Protein AF-A0A7M4CCM6-F1 (afdb_monomer_lite)

Structure (mmCIF, N/CA/C/O backbone):
data_AF-A0A7M4CCM6-F1
#
_entry.id   AF-A0A7M4CCM6-F1
#
loop_
_atom_site.group_PDB
_atom_site.id
_atom_site.type_symbol
_atom_site.label_atom_id
_atom_site.label_alt_id
_atom_site.label_comp_id
_atom_site.label_asym_id
_atom_site.label_entity_id
_atom_site.label_seq_id
_atom_site.pdbx_PDB_ins_code
_atom_site.Cartn_x
_atom_site.Cartn_y
_atom_site.Cartn_z
_atom_site.occupancy
_atom_site.B_iso_or_equiv
_atom_site.auth_seq_id
_atom_site.auth_comp_id
_atom_site.auth_asym_id
_atom_site.auth_atom_id
_atom_site.pdbx_PDB_model_num
ATOM 1 N N . MET A 1 1 ? 4.884 0.377 19.053 1.00 82.75 1 MET A N 1
ATOM 2 C CA . MET A 1 1 ? 3.656 0.225 18.236 1.00 82.75 1 MET A CA 1
ATOM 3 C C . MET A 1 1 ? 3.399 -1.264 18.093 1.00 82.75 1 MET A C 1
ATOM 5 O O . MET A 1 1 ? 4.359 -1.987 17.850 1.00 82.75 1 MET A O 1
ATOM 9 N N . GLN A 1 2 ? 2.165 -1.731 18.288 1.00 86.50 2 GLN A N 1
ATOM 10 C CA . GLN A 1 2 ? 1.834 -3.139 18.050 1.00 86.50 2 GLN A CA 1
ATOM 11 C C . GLN A 1 2 ? 1.832 -3.417 16.543 1.00 86.50 2 GLN A C 1
ATOM 13 O O . GLN A 1 2 ? 1.389 -2.579 15.757 1.00 86.50 2 GLN A O 1
ATOM 18 N N . SER A 1 3 ? 2.349 -4.577 16.148 1.00 91.00 3 SER A N 1
ATOM 19 C CA . SER A 1 3 ? 2.334 -5.040 14.766 1.00 91.00 3 SER A CA 1
ATOM 20 C C . SER A 1 3 ? 0.898 -5.140 14.276 1.00 91.00 3 SER A C 1
ATOM 22 O O . SER A 1 3 ? 0.010 -5.621 14.991 1.00 91.00 3 SER A O 1
ATOM 24 N N . VAL A 1 4 ? 0.674 -4.701 13.043 1.00 91.44 4 VAL A N 1
ATOM 25 C CA . VAL A 1 4 ? -0.621 -4.785 12.364 1.00 91.44 4 VAL A CA 1
ATOM 26 C C . VAL A 1 4 ? -1.091 -6.241 12.277 1.00 91.44 4 VAL A C 1
ATOM 28 O O . VAL A 1 4 ? -2.277 -6.522 12.401 1.00 91.44 4 VAL A O 1
ATOM 31 N N . PHE A 1 5 ? -0.165 -7.193 12.159 1.00 91.31 5 PHE A N 1
ATOM 32 C CA . PHE A 1 5 ? -0.484 -8.620 12.036 1.00 91.31 5 PHE A CA 1
ATOM 33 C C . PHE A 1 5 ? -0.853 -9.298 13.362 1.00 91.31 5 PHE A C 1
ATOM 35 O O . PHE A 1 5 ? -1.331 -10.430 13.358 1.00 91.31 5 PHE A O 1
ATOM 42 N N . TYR A 1 6 ? -0.661 -8.614 14.492 1.00 89.69 6 TYR A N 1
ATOM 43 C CA . TYR A 1 6 ? -1.055 -9.081 15.826 1.00 89.69 6 TYR A CA 1
ATOM 44 C C . TYR A 1 6 ? -2.394 -8.486 16.289 1.00 89.69 6 TYR A C 1
ATOM 46 O O . TYR A 1 6 ? -2.711 -8.537 17.476 1.00 89.69 6 TYR A O 1
ATOM 54 N N . GLN A 1 7 ? -3.163 -7.911 15.362 1.00 88.06 7 GLN A N 1
ATOM 55 C CA . GLN A 1 7 ? -4.451 -7.260 15.598 1.00 88.06 7 GLN A CA 1
ATOM 56 C C . GLN A 1 7 ? -5.461 -7.815 14.574 1.00 88.06 7 GLN A C 1
ATOM 58 O O . GLN A 1 7 ? -5.502 -7.340 13.442 1.00 88.06 7 GLN A O 1
ATOM 63 N N . PRO A 1 8 ? -6.233 -8.872 14.893 1.00 84.06 8 PRO A N 1
ATOM 64 C CA . PRO A 1 8 ? -7.115 -9.526 13.918 1.00 84.06 8 PRO A CA 1
ATOM 65 C C . PRO A 1 8 ? -8.239 -8.617 13.393 1.00 84.06 8 PRO A C 1
ATOM 67 O O . PRO A 1 8 ? -8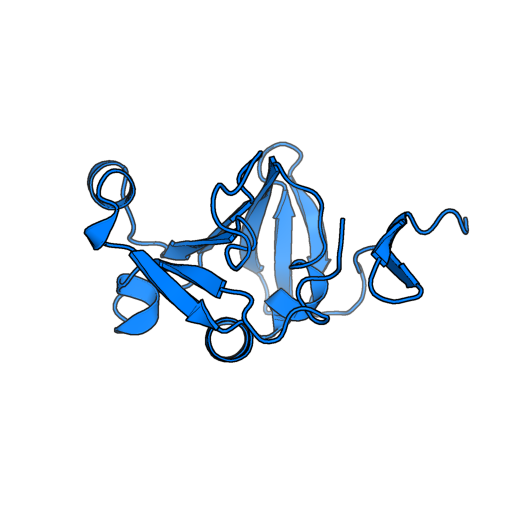.732 -8.821 12.286 1.00 84.06 8 PRO A O 1
ATOM 70 N N . GLU A 1 9 ? -8.628 -7.611 14.171 1.00 88.31 9 GLU A N 1
ATOM 71 C CA . GLU A 1 9 ? -9.596 -6.572 13.824 1.00 88.31 9 GLU A CA 1
ATOM 72 C C . GLU A 1 9 ? -8.990 -5.390 13.055 1.00 88.31 9 GLU A C 1
ATOM 74 O O . GLU A 1 9 ? -9.727 -4.478 12.688 1.00 88.31 9 GLU A O 1
ATOM 79 N N . ALA A 1 10 ? -7.676 -5.391 12.805 1.00 92.50 10 ALA A N 1
ATOM 80 C CA . ALA A 1 10 ? -6.990 -4.297 12.134 1.00 92.50 10 ALA A CA 1
ATOM 81 C C . ALA A 1 10 ? -7.559 -4.032 10.735 1.00 92.50 10 ALA A C 1
ATOM 83 O O . ALA A 1 10 ? -7.665 -4.938 9.895 1.00 92.50 10 ALA A O 1
ATOM 84 N N . VAL A 1 11 ? -7.861 -2.763 10.469 1.00 95.50 11 VAL A N 1
ATOM 85 C CA . VAL A 1 11 ? -8.339 -2.284 9.178 1.00 95.50 11 VAL A CA 1
ATOM 86 C C . VAL A 1 11 ? -7.400 -1.257 8.568 1.00 95.50 11 VAL A C 1
ATOM 88 O O . VAL A 1 11 ? -6.805 -0.428 9.252 1.00 95.50 11 VAL A O 1
ATOM 91 N N . VAL A 1 12 ? -7.321 -1.323 7.246 1.00 96.12 12 VAL A N 1
ATOM 92 C CA . VAL A 1 12 ? -6.632 -0.385 6.367 1.00 96.12 12 VAL A CA 1
ATOM 93 C C . VAL A 1 12 ? -7.701 0.349 5.561 1.00 96.12 12 VAL A C 1
ATOM 95 O O . VAL A 1 12 ? -8.632 -0.282 5.052 1.00 96.12 12 VAL A O 1
ATOM 98 N N . LEU A 1 13 ? -7.588 1.667 5.426 1.00 96.50 13 LEU A N 1
ATOM 99 C CA . LEU A 1 13 ? -8.467 2.453 4.565 1.00 96.50 13 LEU A CA 1
ATOM 100 C C . LEU A 1 13 ? -7.993 2.346 3.116 1.00 96.50 13 LEU A C 1
ATOM 102 O O . LEU A 1 13 ? -6.841 2.625 2.794 1.00 96.50 13 LEU A O 1
ATOM 106 N N . VAL A 1 14 ? -8.884 1.935 2.219 1.00 98.25 14 VAL A N 1
ATOM 107 C CA . VAL A 1 14 ? -8.548 1.680 0.813 1.00 98.25 14 VAL A CA 1
ATOM 108 C C . VAL A 1 14 ? -9.466 2.483 -0.092 1.00 98.25 14 VAL A C 1
ATOM 110 O O . VAL A 1 14 ? -10.687 2.439 0.072 1.00 98.25 14 VAL A O 1
ATOM 113 N N . SER A 1 15 ? -8.889 3.196 -1.064 1.00 98.50 15 SER A N 1
ATOM 114 C CA . SER A 1 15 ? -9.658 3.876 -2.110 1.00 98.50 15 SER A CA 1
ATOM 115 C C . SER A 1 15 ? -10.555 2.887 -2.856 1.00 98.50 15 SER A C 1
ATOM 117 O O . SER A 1 15 ? -10.124 1.809 -3.280 1.00 98.50 15 SER A O 1
ATOM 119 N N . LYS A 1 16 ? -11.818 3.264 -3.074 1.00 98.56 16 LYS A N 1
ATOM 120 C CA . LYS A 1 16 ? -12.779 2.441 -3.820 1.00 98.56 16 LYS A CA 1
ATOM 121 C C . LYS A 1 16 ? -12.348 2.162 -5.261 1.00 98.56 16 LYS A C 1
ATOM 123 O O . LYS A 1 16 ? -12.786 1.150 -5.802 1.00 98.56 16 LYS A O 1
ATOM 128 N N . HIS A 1 17 ? -11.473 2.981 -5.850 1.00 98.56 17 HIS A N 1
ATOM 129 C CA . HIS A 1 17 ? -10.883 2.714 -7.166 1.00 98.56 17 HIS A CA 1
ATOM 130 C C . HIS A 1 17 ? -10.000 1.457 -7.193 1.00 98.56 17 HIS A C 1
ATOM 132 O O . HIS A 1 17 ? -9.956 0.748 -8.196 1.00 98.56 17 HIS A O 1
ATOM 138 N N . LEU A 1 18 ? -9.343 1.128 -6.077 1.00 98.31 18 LEU A N 1
ATOM 139 C CA . LEU A 1 18 ? -8.585 -0.121 -5.949 1.00 98.31 18 LEU A CA 1
ATOM 140 C C . LEU A 1 18 ? -9.518 -1.324 -5.814 1.00 98.31 18 LEU A C 1
ATOM 142 O O . LEU A 1 18 ? -9.263 -2.390 -6.365 1.00 98.31 18 LEU A O 1
ATOM 146 N N . LEU A 1 19 ? -10.622 -1.144 -5.090 1.00 97.75 19 LEU A N 1
ATOM 147 C CA . LEU A 1 19 ? -11.568 -2.214 -4.778 1.00 97.75 19 LEU A CA 1
ATOM 148 C C . LEU A 1 19 ? -12.440 -2.602 -5.974 1.00 97.75 19 LEU A C 1
ATOM 150 O O . LEU A 1 19 ? -12.786 -3.770 -6.130 1.00 97.75 19 LEU A O 1
ATOM 154 N N . ASN A 1 20 ? -12.807 -1.632 -6.812 1.00 96.50 20 ASN A N 1
ATOM 155 C CA . ASN A 1 20 ? -13.586 -1.874 -8.027 1.00 96.50 20 ASN A CA 1
ATOM 156 C C . ASN A 1 20 ? -12.705 -2.131 -9.268 1.00 96.50 20 ASN A C 1
ATOM 158 O O . ASN A 1 20 ? -13.243 -2.419 -10.337 1.00 96.50 20 ASN A O 1
ATOM 162 N N . GLY A 1 21 ? -11.377 -2.031 -9.131 1.00 96.12 21 GLY A N 1
ATOM 163 C CA . GLY A 1 21 ? -10.407 -2.250 -10.204 1.00 96.12 21 GLY A CA 1
ATOM 164 C C . GLY A 1 21 ? -10.328 -1.133 -11.249 1.00 96.12 21 GLY A C 1
ATOM 165 O O . GLY A 1 21 ? -9.763 -1.359 -12.317 1.00 96.12 21 GLY A O 1
ATOM 166 N N . SER A 1 22 ? -10.891 0.054 -10.989 1.00 97.62 22 SER A N 1
ATOM 167 C CA . SER A 1 22 ? -10.795 1.199 -11.906 1.00 97.62 22 SER A CA 1
ATOM 168 C C . SER A 1 22 ? -9.427 1.885 -11.875 1.00 97.62 22 SER A C 1
ATOM 170 O O . SER A 1 22 ? -9.116 2.634 -12.803 1.00 97.62 22 SER A O 1
ATOM 172 N N . GLY A 1 23 ? -8.627 1.644 -10.833 1.00 97.12 23 GLY A N 1
ATOM 173 C CA . GLY A 1 23 ? -7.276 2.175 -10.665 1.00 97.12 23 GLY A CA 1
ATOM 174 C C . GLY A 1 23 ? -6.315 1.152 -10.060 1.00 97.12 23 GLY A C 1
ATOM 175 O O . GLY A 1 23 ? -6.721 0.115 -9.532 1.00 97.12 23 GLY A O 1
ATOM 176 N N . SER A 1 24 ? -5.020 1.445 -10.151 1.00 97.06 24 SER A N 1
ATOM 177 C CA . SER A 1 24 ? -3.939 0.595 -9.632 1.00 97.06 24 SER A CA 1
ATOM 178 C C . SER A 1 24 ? -3.296 1.204 -8.393 1.00 97.06 24 SER A C 1
ATOM 180 O O . SER A 1 24 ? -3.169 2.421 -8.296 1.00 97.06 24 SER A O 1
ATOM 182 N N . LEU A 1 25 ? -2.838 0.365 -7.455 1.00 97.75 25 LEU A N 1
ATOM 183 C CA . LEU A 1 25 ? -2.168 0.837 -6.240 1.00 97.75 25 LEU A CA 1
ATOM 184 C C . LEU A 1 25 ? -0.928 1.655 -6.593 1.00 97.75 25 LEU A C 1
ATOM 186 O O . LEU A 1 25 ? -0.039 1.178 -7.305 1.00 97.75 25 LEU A O 1
ATOM 190 N N . ARG A 1 26 ? -0.865 2.879 -6.064 1.00 97.25 26 ARG A N 1
ATOM 191 C CA . ARG A 1 26 ? 0.223 3.807 -6.372 1.00 97.25 26 ARG A CA 1
ATOM 192 C C . ARG A 1 26 ? 0.855 4.439 -5.152 1.00 97.25 26 ARG A C 1
ATOM 194 O O . ARG A 1 26 ? 2.074 4.593 -5.137 1.00 97.25 26 ARG A O 1
ATOM 201 N N . TRP A 1 27 ? 0.058 4.813 -4.164 1.00 97.62 27 TRP A N 1
ATOM 202 C CA . TRP A 1 27 ? 0.533 5.561 -3.009 1.00 97.62 27 TRP A CA 1
ATOM 203 C C . TRP A 1 27 ? -0.052 4.976 -1.736 1.00 97.62 27 TRP A C 1
ATOM 205 O O . TRP A 1 27 ? -1.201 4.533 -1.732 1.00 97.62 27 TRP A O 1
ATOM 215 N N . ILE A 1 28 ? 0.732 4.987 -0.663 1.00 97.75 28 ILE A N 1
ATOM 216 C CA . ILE A 1 28 ? 0.253 4.673 0.678 1.00 97.75 28 ILE A CA 1
ATOM 217 C C . ILE A 1 28 ? 0.775 5.691 1.682 1.00 97.75 28 ILE A C 1
ATOM 219 O O . ILE A 1 28 ? 1.906 6.164 1.576 1.00 97.75 28 ILE A O 1
ATOM 223 N N . TYR A 1 29 ? -0.046 5.995 2.675 1.00 96.19 29 TYR A N 1
ATOM 224 C CA . TYR A 1 29 ? 0.309 6.898 3.760 1.00 96.19 29 TYR A CA 1
ATOM 225 C C . TYR A 1 29 ? -0.158 6.318 5.090 1.00 96.19 29 TYR A C 1
ATOM 227 O O . TYR A 1 29 ? -1.250 5.757 5.159 1.00 96.19 29 TYR A O 1
ATOM 235 N N . ARG A 1 30 ? 0.657 6.452 6.138 1.00 95.44 30 ARG A N 1
ATOM 236 C CA . ARG A 1 30 ? 0.279 6.098 7.505 1.00 95.44 30 ARG A CA 1
ATOM 237 C C . ARG A 1 30 ? 0.039 7.359 8.325 1.00 95.44 30 ARG A C 1
ATOM 239 O O . ARG A 1 30 ? 0.984 8.092 8.610 1.00 95.44 30 ARG A O 1
ATOM 246 N N . GLU A 1 31 ? -1.196 7.595 8.743 1.00 91.88 31 GLU A N 1
ATOM 247 C CA . GLU A 1 31 ? -1.574 8.723 9.592 1.00 91.88 31 GLU A CA 1
ATOM 248 C C . GLU A 1 31 ? -0.804 8.741 10.914 1.00 91.88 31 GLU A C 1
ATOM 250 O O . GLU A 1 31 ? -0.384 7.710 11.435 1.00 91.88 31 GLU A O 1
ATOM 255 N N . LEU A 1 32 ? -0.618 9.938 11.471 1.00 85.44 32 LEU A N 1
ATOM 256 C CA . LEU A 1 32 ? 0.161 10.140 12.696 1.00 85.44 32 LEU A CA 1
ATOM 257 C C . LEU A 1 32 ? -0.547 9.645 13.967 1.00 85.44 32 LEU A C 1
ATOM 259 O O . LEU A 1 32 ? 0.123 9.340 14.952 1.00 85.44 32 LEU A O 1
ATOM 263 N N . ALA A 1 33 ? -1.881 9.608 13.964 1.00 76.44 33 ALA A N 1
ATOM 264 C CA . ALA A 1 33 ? -2.687 9.270 15.133 1.00 76.44 33 ALA A CA 1
ATOM 265 C C . ALA A 1 33 ? -4.078 8.749 14.717 1.00 76.44 33 ALA A C 1
ATOM 267 O O . ALA A 1 33 ? -5.032 9.533 14.700 1.00 76.44 33 ALA A O 1
ATOM 268 N N . PRO A 1 34 ? -4.220 7.451 14.385 1.00 74.62 34 PRO A N 1
ATOM 269 C CA . PRO A 1 34 ? -5.536 6.864 14.157 1.00 74.62 34 PRO A CA 1
ATOM 270 C C . PRO A 1 34 ? -6.399 7.000 15.418 1.00 74.62 34 PRO A C 1
ATOM 272 O O . PRO A 1 34 ? -5.930 6.834 16.547 1.00 74.62 34 PRO A O 1
ATOM 275 N N . THR A 1 35 ? -7.672 7.340 15.230 1.00 71.62 35 THR A N 1
ATOM 276 C CA . THR A 1 35 ? -8.593 7.649 16.340 1.00 71.62 35 THR A CA 1
ATOM 277 C C . THR A 1 35 ? -9.396 6.439 16.816 1.00 71.62 35 THR A C 1
ATOM 279 O O . THR A 1 35 ? -9.986 6.478 17.896 1.00 71.62 35 THR A O 1
ATOM 282 N N . GLN A 1 36 ? -9.410 5.355 16.035 1.00 79.25 36 GLN A N 1
ATOM 283 C CA . GLN A 1 36 ? -10.092 4.101 16.355 1.00 79.25 36 GLN A CA 1
ATOM 284 C C . GLN A 1 36 ? -9.071 2.998 16.635 1.00 79.25 36 GLN A C 1
ATOM 286 O O . GLN A 1 36 ? -8.073 2.890 15.934 1.00 79.25 36 GLN A O 1
ATOM 291 N N . SER A 1 37 ? -9.341 2.134 17.616 1.00 76.81 37 SER A N 1
ATOM 292 C CA . SER A 1 37 ? -8.417 1.057 18.013 1.00 76.81 37 SER A CA 1
ATOM 293 C C . SER A 1 37 ? -8.149 0.030 16.910 1.00 76.81 37 SER A C 1
ATOM 295 O O . SER A 1 37 ? -7.089 -0.576 16.890 1.00 76.81 37 SER A O 1
ATOM 297 N N . GLN A 1 38 ? -9.115 -0.165 16.013 1.00 86.94 38 GLN A N 1
ATOM 298 C CA . GLN A 1 38 ? -9.014 -1.073 14.869 1.00 86.94 38 GLN A CA 1
ATOM 299 C C . GLN A 1 38 ? -8.285 -0.449 13.672 1.00 86.94 38 GLN A C 1
ATOM 301 O O . GLN A 1 38 ? -7.882 -1.161 12.760 1.00 86.94 38 GLN A O 1
ATOM 306 N N . ASP A 1 39 ? -8.145 0.875 13.631 1.00 89.44 39 ASP A N 1
ATOM 307 C CA . ASP A 1 39 ? -7.564 1.571 12.489 1.00 89.44 39 ASP A CA 1
ATOM 308 C C . ASP A 1 39 ? -6.036 1.544 12.579 1.00 89.44 39 ASP A C 1
ATOM 310 O O . ASP A 1 39 ? -5.433 2.065 13.520 1.00 89.44 39 ASP A O 1
ATOM 314 N N . THR A 1 40 ? -5.384 0.939 11.584 1.00 92.69 40 THR A N 1
ATOM 315 C CA . THR A 1 40 ? -3.918 0.867 11.545 1.00 92.69 40 THR A CA 1
ATOM 316 C C . THR A 1 40 ? -3.267 2.208 11.198 1.00 92.69 40 THR A C 1
ATOM 318 O O . THR A 1 40 ? -2.036 2.320 11.262 1.00 92.69 40 THR A O 1
ATOM 321 N N . GLY A 1 41 ? -4.070 3.185 10.767 1.00 93.81 41 GLY A N 1
ATOM 322 C CA . GLY A 1 41 ? -3.676 4.476 10.218 1.00 93.81 41 GLY A CA 1
ATOM 323 C C . GLY A 1 41 ? -3.255 4.418 8.751 1.00 93.81 41 GLY A C 1
ATOM 324 O O . GLY A 1 41 ? -2.794 5.421 8.229 1.00 93.81 41 GLY A O 1
ATOM 325 N N . TRP A 1 42 ? -3.345 3.268 8.076 1.00 96.75 42 TRP A N 1
ATOM 326 C CA . TRP A 1 42 ? -2.880 3.137 6.690 1.00 96.75 42 TRP A CA 1
ATOM 327 C C . TRP A 1 42 ? -3.984 3.520 5.711 1.00 96.75 42 TRP A C 1
ATOM 329 O O . TRP A 1 42 ? -5.087 2.982 5.785 1.00 96.75 42 TRP A O 1
ATOM 339 N N . LEU A 1 43 ? -3.650 4.387 4.761 1.00 96.75 43 LEU A N 1
ATOM 340 C CA . LEU A 1 43 ? -4.475 4.763 3.622 1.00 96.75 43 LEU A CA 1
ATOM 341 C C . LEU A 1 43 ? -3.787 4.304 2.335 1.00 96.75 43 LEU A C 1
ATOM 343 O O . LEU A 1 43 ? -2.608 4.594 2.125 1.00 96.75 43 LEU A O 1
ATOM 347 N N . LEU A 1 44 ? -4.525 3.604 1.475 1.00 98.19 44 LEU A N 1
ATOM 348 C CA . LEU A 1 44 ? -4.086 3.147 0.156 1.00 98.19 44 LEU A CA 1
ATOM 349 C C . LEU A 1 44 ? -4.824 3.924 -0.933 1.00 98.19 44 LEU A C 1
ATOM 351 O O . LEU A 1 44 ? -6.058 3.920 -0.978 1.00 98.19 44 LEU A O 1
ATOM 355 N N . PHE A 1 45 ? -4.058 4.509 -1.848 1.00 98.38 45 PHE A N 1
ATOM 356 C CA . PHE A 1 45 ? -4.557 5.336 -2.941 1.00 98.38 45 PHE A CA 1
ATOM 357 C C . PHE A 1 45 ? -4.254 4.706 -4.300 1.00 98.38 45 PHE A C 1
ATOM 359 O O . PHE A 1 45 ? -3.184 4.117 -4.530 1.00 98.38 45 PHE A O 1
ATOM 366 N N . ALA A 1 46 ? -5.202 4.868 -5.213 1.00 98.31 46 ALA A N 1
ATOM 367 C CA . ALA A 1 46 ? -5.046 4.514 -6.610 1.00 98.31 46 ALA A CA 1
ATOM 368 C C . ALA A 1 46 ? -4.282 5.590 -7.393 1.00 98.31 46 ALA A C 1
ATOM 370 O O . ALA A 1 46 ? -4.215 6.755 -7.013 1.00 98.31 46 ALA A O 1
ATOM 371 N N . ASP A 1 47 ? -3.712 5.192 -8.525 1.00 97.56 47 ASP A N 1
ATOM 372 C CA . ASP A 1 47 ? -3.045 6.069 -9.490 1.00 97.56 47 ASP A CA 1
ATOM 373 C C . ASP A 1 47 ? -3.962 7.130 -10.114 1.00 97.56 47 ASP A C 1
ATOM 375 O O . ASP A 1 47 ? -3.481 8.173 -10.555 1.00 97.56 47 ASP A O 1
ATOM 379 N N . ASN A 1 48 ? -5.265 6.868 -10.146 1.00 97.69 48 ASN A N 1
ATOM 380 C CA . ASN A 1 48 ? -6.296 7.761 -10.664 1.00 97.69 48 ASN A CA 1
ATOM 381 C C . ASN A 1 48 ? -7.064 8.518 -9.564 1.00 97.69 48 ASN A C 1
ATOM 383 O O . ASN A 1 48 ? -8.021 9.230 -9.882 1.00 97.69 48 ASN A O 1
ATOM 387 N N . ASP A 1 49 ? -6.665 8.387 -8.296 1.00 97.94 49 ASP A N 1
ATOM 388 C CA . ASP A 1 49 ? -7.186 9.228 -7.222 1.00 97.94 49 ASP A CA 1
ATOM 389 C C . ASP A 1 49 ? -6.646 10.659 -7.380 1.00 97.94 49 ASP A C 1
ATOM 391 O O . ASP A 1 49 ? -5.471 10.880 -7.678 1.00 97.94 49 ASP A O 1
ATOM 395 N N . ASN A 1 50 ? -7.506 11.655 -7.175 1.00 96.38 50 ASN A N 1
ATOM 396 C CA . ASN A 1 50 ? -7.142 13.070 -7.245 1.00 96.38 50 ASN A CA 1
ATOM 397 C C . ASN A 1 50 ? -7.439 13.785 -5.919 1.00 96.38 50 ASN A C 1
ATOM 399 O O . ASN A 1 50 ? -8.029 13.211 -5.006 1.00 96.38 50 ASN A O 1
ATOM 403 N N . GLU A 1 51 ? -7.044 15.054 -5.806 1.00 95.50 51 GLU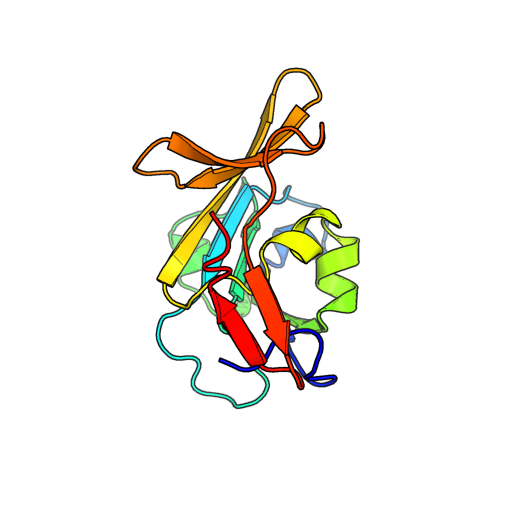 A N 1
ATOM 404 C CA . GLU A 1 51 ? -7.229 15.830 -4.572 1.00 95.50 51 GLU A CA 1
ATOM 405 C C . GLU A 1 51 ? -8.693 15.894 -4.113 1.00 95.50 51 GLU A C 1
ATOM 407 O O . GLU A 1 51 ? -8.961 15.730 -2.927 1.00 95.50 51 GLU A O 1
ATOM 412 N N . GLN A 1 52 ? -9.642 16.076 -5.038 1.00 96.62 52 GLN A N 1
ATOM 413 C CA . GLN A 1 52 ? -11.073 16.128 -4.713 1.00 96.62 52 GLN A CA 1
ATOM 414 C C . GLN A 1 52 ? -11.583 14.771 -4.216 1.00 96.62 52 GLN A C 1
ATOM 416 O O . GLN A 1 52 ? -12.341 14.708 -3.255 1.00 96.62 52 GLN A O 1
ATOM 421 N N . TRP A 1 53 ? -11.143 13.681 -4.846 1.00 96.75 53 TRP A N 1
ATOM 422 C CA . TRP A 1 53 ? -11.478 12.322 -4.434 1.00 96.75 53 TRP A CA 1
ATOM 423 C C . TRP A 1 53 ? -10.956 12.013 -3.029 1.00 96.75 53 TRP A C 1
ATOM 425 O O . TRP A 1 53 ? -11.701 11.492 -2.199 1.00 96.75 53 TRP A O 1
ATOM 435 N N . ASN A 1 54 ? -9.701 12.382 -2.759 1.00 94.81 54 ASN A N 1
ATOM 436 C CA . ASN A 1 54 ? -9.008 12.119 -1.498 1.00 94.81 54 ASN A CA 1
ATOM 437 C C . ASN A 1 54 ? -9.590 12.894 -0.314 1.00 94.81 54 ASN A C 1
ATOM 439 O O . ASN A 1 54 ? -9.430 12.475 0.829 1.00 94.81 54 ASN A O 1
ATOM 443 N N . GLN A 1 55 ? -10.261 14.015 -0.579 1.00 94.56 55 GLN A N 1
ATOM 444 C CA . GLN A 1 55 ? -10.917 14.819 0.450 1.00 94.56 55 GLN A CA 1
ATOM 445 C C . GLN A 1 55 ? -12.239 14.226 0.936 1.00 94.56 55 GLN A C 1
ATOM 447 O O . GLN A 1 55 ? -12.735 14.675 1.965 1.00 94.56 55 GLN A O 1
ATOM 452 N N . GLU A 1 56 ? -12.801 13.234 0.239 1.00 96.38 56 GLU A N 1
ATOM 453 C CA . GLU A 1 56 ? -14.096 12.664 0.592 1.00 96.38 56 GLU A CA 1
ATOM 454 C C . GLU A 1 56 ? -13.958 11.316 1.309 1.00 96.38 56 GLU A C 1
ATOM 456 O O . GLU A 1 56 ? -13.687 10.300 0.663 1.00 96.38 56 GLU A O 1
ATOM 461 N N . PRO A 1 57 ? -14.214 11.234 2.633 1.00 92.44 57 PRO A N 1
ATOM 462 C CA . PRO A 1 57 ? -14.023 10.000 3.402 1.00 92.44 57 PRO A CA 1
ATOM 463 C C . PRO A 1 57 ? -14.847 8.822 2.873 1.00 92.44 57 PRO A C 1
ATOM 465 O O . PRO A 1 57 ? -14.424 7.671 2.940 1.00 92.44 57 PRO A O 1
ATOM 468 N N . ASN A 1 58 ? -16.012 9.110 2.285 1.00 96.19 58 ASN A N 1
ATOM 469 C CA . ASN A 1 58 ? -16.887 8.106 1.682 1.00 96.19 58 ASN A CA 1
ATOM 470 C C . ASN A 1 58 ? -16.280 7.429 0.445 1.00 96.19 58 ASN A C 1
ATOM 472 O O . ASN A 1 58 ? -16.820 6.417 -0.004 1.00 96.19 58 ASN A O 1
ATOM 476 N N . ASN A 1 59 ? -15.193 7.953 -0.120 1.00 97.81 59 ASN A N 1
ATOM 477 C CA . ASN A 1 59 ? -14.472 7.325 -1.224 1.00 97.81 59 ASN A CA 1
ATOM 478 C C . ASN A 1 59 ? -13.500 6.235 -0.764 1.00 97.81 59 ASN A C 1
ATOM 480 O O . ASN A 1 59 ? -13.036 5.443 -1.586 1.00 97.81 59 ASN A O 1
ATOM 484 N N . PHE A 1 60 ? -13.257 6.143 0.541 1.00 96.88 60 PHE A N 1
ATOM 485 C CA . PHE A 1 60 ? -12.442 5.110 1.156 1.00 96.88 60 PHE A CA 1
ATOM 486 C C . PHE A 1 60 ? -13.331 4.084 1.851 1.00 96.88 60 PHE A C 1
ATOM 488 O O . PHE A 1 60 ? -14.471 4.354 2.239 1.00 96.88 60 PHE A O 1
ATOM 495 N N . MET A 1 61 ? -12.817 2.868 1.973 1.00 96.94 61 MET A N 1
ATOM 496 C CA . MET A 1 61 ? -13.482 1.789 2.685 1.00 96.94 61 MET A CA 1
ATOM 497 C C . MET A 1 61 ? -12.483 1.117 3.626 1.00 96.94 61 MET A C 1
ATOM 499 O O . MET A 1 61 ? -11.404 0.737 3.167 1.00 96.94 61 MET A O 1
ATOM 503 N N . PRO A 1 62 ? -12.819 0.947 4.916 1.00 95.81 62 PRO A N 1
ATOM 504 C CA . PRO A 1 62 ? -12.019 0.122 5.806 1.00 95.81 62 PRO A CA 1
ATOM 505 C C . PRO A 1 62 ? -12.120 -1.337 5.363 1.00 95.81 62 PRO A C 1
ATOM 507 O O . PRO A 1 62 ? -13.217 -1.874 5.185 1.00 95.81 62 PRO A O 1
ATOM 510 N N . VAL A 1 63 ? -10.974 -1.984 5.188 1.00 96.50 63 VAL A N 1
ATOM 511 C CA . VAL A 1 63 ? -10.883 -3.413 4.884 1.00 96.50 63 VAL A CA 1
ATOM 512 C C . VAL A 1 63 ? -9.898 -4.079 5.828 1.00 96.50 63 VAL A C 1
ATOM 514 O O . VAL A 1 63 ? -8.914 -3.471 6.239 1.00 96.50 63 VAL A O 1
ATOM 517 N N . VAL A 1 64 ? -10.136 -5.348 6.149 1.00 95.81 64 VAL A N 1
ATOM 518 C CA . VAL A 1 64 ? -9.187 -6.137 6.942 1.00 95.81 64 VAL A CA 1
ATOM 519 C C . VAL A 1 64 ? -7.854 -6.295 6.209 1.00 95.81 64 VAL A C 1
ATOM 521 O O . VAL A 1 64 ? -7.808 -6.329 4.975 1.00 95.81 64 VAL A O 1
ATOM 524 N N . VAL A 1 65 ? -6.770 -6.468 6.968 1.00 96.00 65 VAL A N 1
ATOM 525 C CA . VAL A 1 65 ? -5.398 -6.606 6.441 1.00 96.00 65 VAL A CA 1
ATOM 526 C C . VAL A 1 65 ? -5.294 -7.664 5.338 1.00 96.00 65 VAL A C 1
ATOM 528 O O . VAL A 1 65 ? -4.651 -7.430 4.319 1.00 96.00 65 VAL A O 1
ATOM 531 N N . ALA A 1 66 ? -5.977 -8.802 5.485 1.00 95.44 66 ALA A N 1
ATOM 532 C CA . ALA A 1 66 ? -5.974 -9.863 4.476 1.00 95.44 66 ALA A CA 1
ATOM 533 C C . ALA A 1 66 ? -6.505 -9.395 3.106 1.00 95.44 66 ALA A C 1
ATOM 535 O O . ALA A 1 66 ? -5.956 -9.769 2.071 1.00 95.44 66 ALA A O 1
ATOM 536 N N . THR A 1 67 ? -7.532 -8.542 3.091 1.00 96.06 67 THR A N 1
ATOM 537 C CA . THR A 1 67 ? -8.077 -7.960 1.858 1.00 96.06 67 THR A CA 1
ATOM 538 C C . THR A 1 67 ? -7.091 -6.976 1.235 1.00 96.06 67 THR A C 1
ATOM 540 O O . THR A 1 67 ? -6.910 -6.990 0.022 1.00 96.06 67 THR A O 1
ATOM 543 N N . ALA A 1 68 ? -6.402 -6.166 2.045 1.00 97.06 68 ALA A N 1
ATOM 544 C CA . ALA A 1 68 ? -5.356 -5.275 1.543 1.00 97.06 68 ALA A CA 1
ATOM 545 C C . ALA A 1 68 ? -4.190 -6.067 0.917 1.00 97.06 68 ALA A C 1
ATOM 547 O O . ALA A 1 68 ? -3.759 -5.755 -0.191 1.00 97.06 68 ALA A O 1
ATOM 548 N N . LEU A 1 69 ? -3.738 -7.152 1.560 1.00 97.06 69 LEU A N 1
ATOM 549 C CA . LEU A 1 69 ? -2.701 -8.044 1.018 1.00 97.06 69 LEU A CA 1
ATOM 550 C C . LEU A 1 69 ? -3.110 -8.712 -0.304 1.00 97.06 69 LEU A C 1
ATOM 552 O O . LEU A 1 69 ? -2.247 -9.009 -1.127 1.00 97.06 69 LEU A O 1
ATOM 556 N N . ALA A 1 70 ? -4.408 -8.945 -0.520 1.00 96.81 70 ALA A N 1
ATOM 557 C CA . ALA A 1 70 ? -4.912 -9.468 -1.787 1.00 96.81 70 ALA A CA 1
ATOM 558 C C . ALA A 1 70 ? -4.819 -8.443 -2.934 1.00 96.81 70 ALA A C 1
ATOM 560 O O . ALA A 1 70 ? -4.723 -8.850 -4.090 1.00 96.81 70 ALA A O 1
ATOM 561 N N . ILE A 1 71 ? -4.816 -7.137 -2.630 1.00 96.69 71 ILE A N 1
ATOM 562 C CA . ILE A 1 71 ? -4.590 -6.066 -3.616 1.00 96.69 71 ILE A C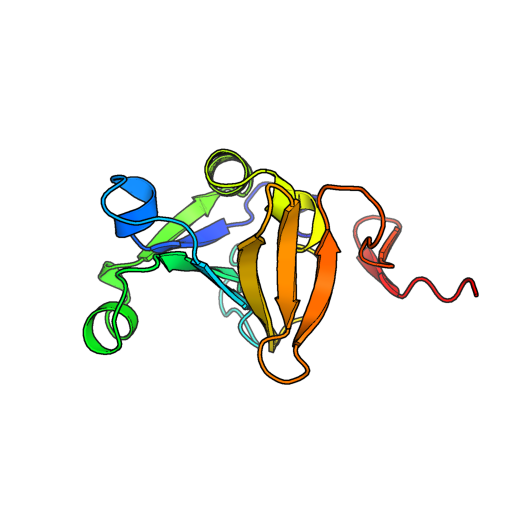A 1
ATOM 563 C C . ILE A 1 71 ? -3.112 -6.032 -4.019 1.00 96.69 71 ILE A C 1
ATOM 565 O O . ILE A 1 71 ? -2.793 -6.049 -5.206 1.00 96.69 71 ILE A O 1
ATOM 569 N N . GLU A 1 72 ? -2.200 -6.000 -3.043 1.00 96.88 72 GLU A N 1
ATOM 570 C CA . GLU A 1 72 ? -0.756 -6.037 -3.299 1.00 96.88 72 GLU A CA 1
ATOM 571 C C . GLU A 1 72 ? -0.011 -6.765 -2.162 1.00 96.88 72 GLU A C 1
ATOM 573 O O . GLU A 1 72 ? 0.139 -6.224 -1.062 1.00 96.88 72 GLU A O 1
ATOM 578 N N . PRO A 1 73 ? 0.509 -7.983 -2.412 1.00 96.75 73 PRO A N 1
ATOM 579 C CA . PRO A 1 73 ? 1.144 -8.802 -1.379 1.00 96.75 73 P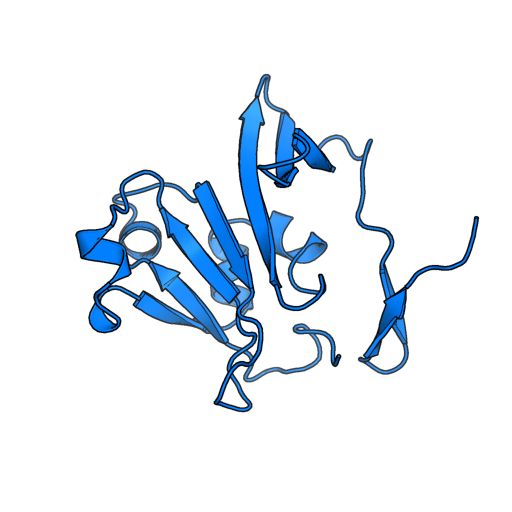RO A CA 1
ATOM 580 C C . PRO A 1 73 ? 2.372 -8.174 -0.717 1.00 96.75 73 PRO A C 1
ATOM 582 O O . PRO A 1 73 ? 2.688 -8.523 0.422 1.00 96.75 73 PRO A O 1
ATOM 585 N N . SER A 1 74 ? 3.082 -7.263 -1.391 1.00 96.31 74 SER A N 1
ATOM 586 C CA . SER A 1 74 ? 4.271 -6.611 -0.821 1.00 96.31 74 SER A CA 1
ATOM 587 C C . SER A 1 74 ? 3.969 -5.664 0.344 1.00 96.31 74 SER A C 1
ATOM 589 O O . SER A 1 74 ? 4.888 -5.291 1.072 1.00 96.31 74 SER A O 1
ATOM 591 N N . LEU A 1 75 ? 2.696 -5.332 0.588 1.00 97.12 75 LEU A N 1
ATOM 592 C CA . LEU A 1 75 ? 2.267 -4.613 1.790 1.00 97.12 75 LEU A CA 1
ATOM 593 C C . LEU A 1 75 ? 2.731 -5.318 3.078 1.00 97.12 75 LEU A C 1
ATOM 595 O O . LEU A 1 75 ? 3.041 -4.651 4.063 1.00 97.12 75 LEU A O 1
ATOM 599 N N . GLN A 1 76 ? 2.874 -6.650 3.058 1.00 95.31 76 GLN A N 1
ATOM 600 C CA . GLN A 1 76 ? 3.351 -7.429 4.208 1.00 95.31 76 GLN A CA 1
ATOM 601 C C . GLN A 1 76 ? 4.694 -6.941 4.775 1.00 95.31 76 GLN A C 1
ATOM 603 O O . GLN A 1 76 ? 4.955 -7.103 5.962 1.00 95.31 76 GLN A O 1
ATOM 608 N N . TYR A 1 77 ? 5.535 -6.329 3.938 1.00 94.69 77 TYR A N 1
ATOM 609 C CA . TYR A 1 77 ? 6.856 -5.852 4.338 1.00 94.69 77 TYR A CA 1
ATOM 610 C C . TYR A 1 77 ? 6.825 -4.448 4.942 1.00 94.69 77 TYR A C 1
ATOM 612 O O . TYR A 1 77 ? 7.762 -4.073 5.639 1.00 94.69 77 TYR A O 1
ATOM 620 N N . ILE A 1 78 ? 5.773 -3.668 4.678 1.00 95.69 78 ILE A N 1
ATOM 621 C CA . ILE A 1 78 ? 5.734 -2.239 5.012 1.00 95.69 78 ILE A CA 1
ATOM 622 C C . ILE A 1 78 ? 4.663 -1.875 6.040 1.00 95.69 78 ILE A C 1
ATOM 624 O O . ILE A 1 78 ? 4.769 -0.813 6.644 1.00 95.69 78 ILE A O 1
ATOM 628 N N . LEU A 1 79 ? 3.666 -2.735 6.300 1.00 95.19 79 LEU A N 1
ATOM 629 C CA . LEU A 1 79 ? 2.537 -2.381 7.177 1.00 95.19 79 LEU A CA 1
ATOM 630 C C . LEU A 1 79 ? 2.945 -2.160 8.644 1.00 95.19 79 LEU A C 1
ATOM 632 O O . LEU A 1 79 ? 2.215 -1.505 9.386 1.00 95.19 79 LEU A O 1
ATOM 636 N N . ASP A 1 80 ? 4.124 -2.624 9.052 1.00 94.69 80 ASP A N 1
ATOM 637 C CA . ASP A 1 80 ? 4.688 -2.383 10.384 1.00 94.69 80 ASP A CA 1
ATOM 638 C C . ASP A 1 80 ? 5.638 -1.171 10.451 1.00 94.69 80 ASP A C 1
ATOM 640 O O . ASP A 1 80 ? 6.191 -0.889 11.512 1.00 94.69 80 ASP A O 1
ATOM 644 N N . LEU A 1 81 ? 5.800 -0.398 9.367 1.00 94.19 81 LEU A N 1
ATOM 645 C CA . LEU A 1 81 ? 6.573 0.851 9.395 1.00 94.19 81 LEU A CA 1
ATOM 646 C C . LEU A 1 81 ? 5.899 1.935 10.259 1.00 94.19 81 LEU A C 1
ATOM 648 O O . LEU A 1 81 ? 4.674 1.939 10.382 1.00 94.19 81 LEU A O 1
ATOM 652 N N . PRO A 1 82 ? 6.660 2.880 10.843 1.00 91.81 82 PRO A N 1
ATOM 653 C CA . PRO A 1 82 ? 6.131 3.872 11.783 1.00 91.81 82 PRO A CA 1
ATOM 654 C C . PRO A 1 82 ? 4.984 4.743 11.246 1.00 91.81 82 PRO A C 1
ATOM 656 O O . PRO A 1 82 ? 4.834 4.951 10.042 1.00 91.81 82 PRO A O 1
ATOM 659 N N . TYR A 1 83 ? 4.205 5.329 12.157 1.00 91.75 83 TYR A N 1
ATOM 660 C CA . TYR A 1 83 ? 3.267 6.404 11.825 1.00 91.75 83 TYR A CA 1
ATOM 661 C C . TYR A 1 83 ? 3.973 7.579 11.134 1.00 91.75 83 TYR A C 1
ATOM 663 O O . TYR A 1 83 ? 5.118 7.903 11.449 1.00 91.75 83 TYR A O 1
ATOM 671 N N . GLY A 1 84 ? 3.286 8.213 10.184 1.00 93.19 84 GLY A N 1
ATOM 672 C CA . GLY A 1 84 ? 3.846 9.245 9.311 1.00 93.19 84 GLY A CA 1
ATOM 673 C C . GLY A 1 84 ? 4.588 8.707 8.085 1.00 93.19 84 GLY A C 1
ATOM 674 O O . GLY A 1 84 ? 5.075 9.511 7.292 1.00 93.19 84 GLY A O 1
ATOM 675 N N . THR A 1 85 ? 4.682 7.382 7.917 1.00 95.25 85 THR A N 1
ATOM 676 C CA . THR A 1 85 ? 5.295 6.767 6.732 1.00 95.25 85 THR A CA 1
ATOM 677 C C . THR A 1 85 ? 4.526 7.138 5.469 1.00 95.25 85 THR A C 1
ATOM 679 O O . THR A 1 85 ? 3.299 7.097 5.437 1.00 95.25 85 THR A O 1
ATOM 682 N N . ASP A 1 86 ? 5.270 7.465 4.419 1.00 96.81 86 ASP A N 1
ATOM 683 C CA . ASP A 1 86 ? 4.753 7.963 3.152 1.00 96.81 86 ASP A CA 1
ATOM 684 C C . ASP A 1 86 ? 5.506 7.282 2.006 1.00 96.81 86 ASP A C 1
ATOM 686 O O . ASP A 1 86 ? 6.726 7.434 1.906 1.00 96.81 86 ASP A O 1
ATOM 690 N N . LEU A 1 87 ? 4.822 6.464 1.199 1.00 97.88 87 LEU A N 1
ATOM 691 C CA . LEU A 1 87 ? 5.477 5.593 0.218 1.00 97.88 87 LEU A CA 1
ATOM 692 C C . LEU A 1 87 ? 4.750 5.553 -1.122 1.00 97.88 87 LEU A C 1
ATOM 694 O O . LEU A 1 87 ? 3.523 5.541 -1.211 1.00 97.88 87 LEU A O 1
ATOM 698 N N . VAL A 1 88 ? 5.546 5.407 -2.177 1.00 97.81 88 VAL A N 1
ATOM 699 C CA . VAL A 1 88 ? 5.077 5.185 -3.545 1.00 97.81 88 VAL A CA 1
ATOM 700 C C . VAL A 1 88 ? 5.385 3.765 -3.967 1.00 97.81 88 VAL A C 1
ATOM 702 O O . VAL A 1 88 ? 6.519 3.297 -3.839 1.00 97.81 88 VAL A O 1
ATOM 705 N N . PHE A 1 89 ? 4.386 3.105 -4.541 1.00 97.75 89 PHE A N 1
ATOM 706 C CA . PHE A 1 89 ? 4.564 1.830 -5.206 1.00 97.75 89 PHE A CA 1
ATOM 707 C C . PHE A 1 89 ? 5.035 2.043 -6.640 1.00 97.75 89 PHE A C 1
ATOM 709 O O . PHE A 1 89 ? 4.403 2.745 -7.438 1.00 97.75 89 PHE A O 1
ATOM 716 N N . VAL A 1 90 ? 6.161 1.433 -6.989 1.00 95.06 90 VAL A N 1
ATOM 717 C CA . VAL A 1 90 ? 6.790 1.574 -8.300 1.00 95.06 90 VAL A CA 1
ATOM 718 C C . VAL A 1 90 ? 7.052 0.193 -8.880 1.00 95.06 90 VAL A C 1
ATOM 720 O O . VAL A 1 90 ? 7.626 -0.663 -8.219 1.00 95.06 90 VAL A O 1
ATOM 723 N N . ASN A 1 91 ? 6.685 0.001 -10.145 1.00 90.88 91 ASN A N 1
ATOM 724 C CA . ASN A 1 91 ? 7.093 -1.149 -10.943 1.00 90.88 91 ASN A CA 1
ATOM 725 C C . ASN A 1 91 ? 7.963 -0.646 -12.102 1.00 90.88 91 ASN A C 1
ATOM 727 O O . ASN A 1 91 ? 7.457 -0.022 -13.036 1.00 90.88 91 ASN A O 1
ATOM 731 N N . ARG A 1 92 ? 9.280 -0.853 -12.016 1.00 83.50 92 ARG A N 1
ATOM 732 C CA . ARG A 1 92 ? 10.259 -0.443 -13.037 1.00 83.50 92 ARG A CA 1
ATOM 733 C C . ARG A 1 92 ? 11.103 -1.644 -13.421 1.00 83.50 92 ARG A C 1
ATOM 735 O O . ARG A 1 92 ? 11.648 -2.307 -12.550 1.00 83.50 92 ARG A O 1
ATOM 742 N N . ASN A 1 93 ? 11.241 -1.901 -14.721 1.00 86.31 93 ASN A N 1
ATOM 743 C CA . ASN A 1 93 ? 12.043 -3.015 -15.241 1.00 86.31 93 ASN A CA 1
ATOM 744 C C . ASN A 1 93 ? 11.693 -4.364 -14.585 1.00 86.31 93 ASN A C 1
ATOM 746 O O . ASN A 1 93 ? 12.579 -5.153 -14.284 1.00 86.31 93 ASN A O 1
ATOM 750 N N . GLN A 1 94 ? 10.399 -4.603 -14.337 1.00 86.31 94 GLN A N 1
ATOM 751 C CA . GLN A 1 94 ? 9.877 -5.801 -13.662 1.00 86.31 94 GLN A CA 1
ATOM 752 C C . GLN A 1 94 ? 10.287 -5.959 -12.187 1.00 86.31 94 GLN A C 1
ATOM 754 O O . GLN A 1 94 ? 9.926 -6.957 -11.567 1.00 86.31 94 GLN A O 1
ATOM 759 N N . ILE A 1 95 ? 10.971 -4.972 -11.602 1.00 90.69 95 ILE A N 1
ATOM 760 C CA . ILE A 1 95 ? 11.221 -4.892 -10.165 1.00 90.69 95 ILE A CA 1
ATOM 761 C C . ILE A 1 95 ? 10.139 -4.003 -9.552 1.00 90.69 95 ILE A C 1
ATOM 763 O O . ILE A 1 95 ? 9.991 -2.824 -9.897 1.00 90.69 95 ILE A O 1
ATOM 767 N N . LYS A 1 96 ? 9.364 -4.593 -8.642 1.00 95.31 96 LYS A N 1
ATOM 768 C CA . LYS A 1 96 ? 8.393 -3.887 -7.808 1.00 95.31 96 LYS A CA 1
ATOM 769 C C . LYS A 1 96 ? 9.093 -3.367 -6.559 1.00 95.31 96 LYS A C 1
ATOM 77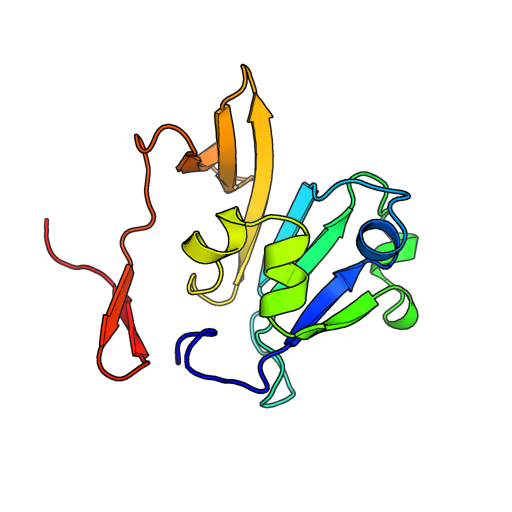1 O O . LYS A 1 96 ? 9.973 -4.034 -6.020 1.00 95.31 96 LYS A O 1
ATOM 776 N N . GLY A 1 97 ? 8.679 -2.207 -6.073 1.00 96.56 97 GLY A N 1
ATOM 777 C CA . GLY A 1 97 ? 9.253 -1.652 -4.860 1.00 96.56 97 GLY A CA 1
ATOM 778 C C . GLY A 1 97 ? 8.434 -0.550 -4.218 1.00 96.56 97 GLY A C 1
ATOM 779 O O . GLY A 1 97 ? 7.653 0.134 -4.883 1.00 96.56 97 GLY A O 1
ATOM 780 N N . TRP A 1 98 ? 8.683 -0.369 -2.926 1.00 97.56 98 TRP A N 1
ATOM 781 C CA . TRP A 1 98 ? 8.189 0.742 -2.123 1.00 97.56 98 TRP A CA 1
ATOM 782 C C . TRP A 1 98 ? 9.296 1.773 -1.964 1.00 97.56 98 TRP A C 1
ATOM 784 O O . TRP A 1 98 ? 10.410 1.421 -1.580 1.00 97.56 98 TRP A O 1
ATOM 794 N N . TRP A 1 99 ? 8.994 3.031 -2.263 1.00 96.75 99 TRP A N 1
ATOM 795 C CA . TRP A 1 99 ? 9.971 4.117 -2.269 1.00 96.75 99 TRP A CA 1
ATOM 796 C C . TRP A 1 99 ? 9.485 5.274 -1.413 1.00 96.75 99 TRP A C 1
ATOM 798 O O . TRP A 1 99 ? 8.328 5.676 -1.536 1.00 96.75 99 TRP A O 1
ATOM 808 N N . GLU A 1 100 ? 10.374 5.849 -0.608 1.00 95.69 100 GLU A N 1
ATOM 809 C CA . GLU A 1 100 ? 10.110 7.138 0.023 1.00 95.69 100 GLU A CA 1
ATOM 810 C C . GLU A 1 100 ? 10.182 8.235 -1.059 1.00 95.69 100 GLU A C 1
ATOM 812 O O . GLU A 1 100 ? 11.230 8.406 -1.690 1.00 95.69 100 GLU A O 1
ATOM 817 N N . PRO A 1 101 ? 9.099 8.989 -1.315 1.00 93.94 101 PRO A N 1
ATOM 818 C CA . PRO A 1 101 ? 9.026 9.900 -2.457 1.00 93.94 101 PRO A CA 1
ATOM 819 C C . PRO A 1 101 ? 10.012 11.069 -2.369 1.00 93.94 101 PRO A C 1
ATOM 821 O O . PRO A 1 101 ? 10.492 11.541 -3.399 1.00 93.94 101 PRO A O 1
ATOM 824 N N . LYS A 1 102 ? 10.315 11.546 -1.155 1.00 91.88 102 LYS A N 1
ATOM 825 C CA . LYS A 1 102 ? 11.146 12.740 -0.937 1.00 91.88 102 LYS A CA 1
ATOM 826 C C . LYS A 1 102 ? 12.625 12.458 -1.176 1.00 91.88 102 LYS A C 1
ATOM 828 O O . LYS A 1 102 ? 13.246 13.157 -1.972 1.00 91.88 102 LYS A O 1
ATOM 833 N N . SER A 1 103 ? 13.185 11.444 -0.516 1.00 92.50 103 SER A N 1
ATOM 834 C CA . SER A 1 103 ? 14.587 11.055 -0.723 1.00 92.50 103 SER A CA 1
ATOM 835 C C . SER A 1 103 ? 14.801 10.177 -1.955 1.00 92.50 103 SER A C 1
ATOM 837 O O . SER A 1 103 ? 15.943 9.996 -2.366 1.00 92.50 103 SER A O 1
ATOM 839 N N . GLN A 1 104 ? 13.729 9.633 -2.546 1.00 90.12 104 GLN A N 1
ATOM 840 C CA . GLN A 1 104 ? 13.798 8.584 -3.569 1.00 90.12 104 GLN A CA 1
ATOM 841 C C . GLN A 1 104 ? 14.588 7.362 -3.082 1.00 90.12 104 GLN A C 1
ATOM 843 O O . GLN A 1 104 ? 15.266 6.697 -3.865 1.00 90.12 104 GLN A O 1
ATOM 848 N N . THR A 1 105 ? 14.493 7.060 -1.786 1.00 92.19 105 THR A N 1
ATOM 849 C CA . THR A 1 105 ? 15.131 5.886 -1.192 1.00 92.19 105 THR A CA 1
ATOM 850 C C . THR A 1 105 ? 14.195 4.682 -1.300 1.00 92.19 105 THR A C 1
ATOM 852 O O . THR A 1 105 ? 13.037 4.771 -0.879 1.00 92.19 105 THR A O 1
ATOM 855 N N . PRO A 1 106 ? 14.659 3.549 -1.847 1.00 94.38 106 PRO A N 1
ATOM 856 C CA . PRO A 1 106 ? 13.901 2.309 -1.812 1.00 94.38 106 PRO A CA 1
ATOM 857 C C . PRO A 1 106 ? 13.849 1.757 -0.383 1.00 94.38 106 PRO A C 1
ATOM 859 O O . PRO A 1 106 ? 14.872 1.627 0.283 1.00 94.38 106 PRO A O 1
ATOM 862 N N . ILE A 1 107 ? 12.648 1.413 0.070 1.00 95.31 107 ILE A N 1
ATOM 863 C CA . ILE A 1 107 ? 12.373 0.816 1.384 1.00 95.31 107 ILE A CA 1
ATOM 864 C C . ILE A 1 107 ? 12.247 -0.705 1.279 1.00 95.31 107 ILE A C 1
ATOM 866 O O . ILE A 1 107 ? 12.611 -1.435 2.197 1.00 95.31 107 ILE A O 1
ATOM 870 N N . TRP A 1 108 ? 11.751 -1.191 0.142 1.00 96.31 108 TRP A N 1
ATOM 871 C CA . TRP A 1 108 ? 11.650 -2.612 -0.167 1.00 96.31 108 TRP A CA 1
ATOM 872 C C . TRP A 1 108 ? 11.703 -2.822 -1.679 1.00 96.31 108 TRP A C 1
ATOM 874 O O . TRP A 1 108 ? 11.070 -2.060 -2.417 1.00 96.31 108 TRP A O 1
ATOM 884 N N . LEU A 1 109 ? 12.404 -3.865 -2.130 1.00 96.25 109 LEU A N 1
ATOM 885 C CA . LEU A 1 109 ? 12.468 -4.282 -3.532 1.00 96.25 109 LEU A CA 1
ATOM 886 C C . LEU A 1 109 ? 12.150 -5.776 -3.678 1.00 96.25 109 LEU A C 1
ATOM 888 O O . LEU A 1 109 ? 12.586 -6.609 -2.884 1.00 96.25 109 LEU A O 1
ATOM 892 N N . SER A 1 110 ? 11.415 -6.125 -4.736 1.00 95.50 110 SER A N 1
ATOM 893 C CA . SER A 1 110 ? 10.946 -7.494 -4.987 1.00 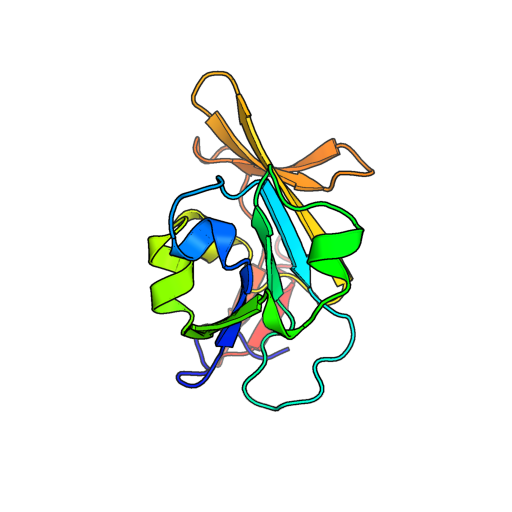95.50 110 SER A CA 1
ATOM 894 C C . SER A 1 110 ? 12.042 -8.482 -5.380 1.00 95.50 110 SER A C 1
ATOM 896 O O . SER A 1 110 ? 11.802 -9.685 -5.371 1.00 95.50 110 SER A O 1
ATOM 898 N N . ASP A 1 111 ? 13.222 -7.995 -5.760 1.00 94.19 111 ASP A N 1
ATOM 899 C CA . ASP A 1 111 ? 14.404 -8.818 -6.034 1.00 94.19 111 ASP A CA 1
ATOM 900 C C . ASP A 1 111 ? 15.161 -9.219 -4.752 1.00 94.19 111 ASP A C 1
ATOM 902 O O . ASP A 1 111 ? 16.143 -9.956 -4.817 1.00 94.19 111 ASP A O 1
ATOM 906 N N . GLY A 1 112 ? 14.700 -8.747 -3.587 1.00 91.06 112 GLY A N 1
ATOM 907 C CA . GLY A 1 112 ? 15.292 -9.039 -2.286 1.00 91.06 112 GLY A CA 1
ATOM 908 C C . GLY A 1 112 ? 16.562 -8.247 -1.984 1.00 91.06 112 GLY A C 1
ATOM 909 O O . GLY A 1 112 ? 17.164 -8.467 -0.937 1.00 91.06 112 GLY A O 1
ATOM 910 N N . THR A 1 113 ? 16.972 -7.316 -2.852 1.00 92.88 113 THR A N 1
ATOM 911 C CA . THR A 1 113 ? 18.156 -6.477 -2.604 1.00 92.88 113 THR A CA 1
ATOM 912 C C . THR A 1 113 ? 17.959 -5.525 -1.429 1.00 92.88 113 THR A C 1
ATOM 914 O O . THR A 1 113 ? 18.933 -5.141 -0.785 1.00 92.88 113 THR A O 1
ATOM 917 N N . ILE A 1 114 ? 16.707 -5.150 -1.142 1.00 91.94 114 ILE A N 1
ATOM 918 C CA . ILE A 1 114 ? 16.342 -4.233 -0.065 1.00 91.94 114 ILE A CA 1
ATOM 919 C C . ILE A 1 114 ? 15.112 -4.763 0.659 1.00 91.94 114 ILE A C 1
ATOM 921 O O . ILE A 1 114 ? 14.069 -5.008 0.049 1.00 91.94 114 ILE A O 1
ATOM 925 N N . THR A 1 115 ? 15.230 -4.883 1.978 1.00 89.38 115 THR A N 1
ATOM 926 C CA . THR A 1 115 ? 14.151 -5.294 2.876 1.00 89.38 115 THR A CA 1
ATOM 927 C C . THR A 1 115 ? 14.108 -4.388 4.105 1.00 89.38 115 THR A C 1
ATOM 929 O O . THR A 1 115 ? 15.170 -4.082 4.646 1.00 89.38 115 THR A O 1
ATOM 932 N N . PRO A 1 116 ? 12.920 -4.008 4.602 1.00 85.19 116 PRO A N 1
ATOM 933 C CA . PRO A 1 116 ? 12.798 -3.229 5.828 1.00 85.19 116 PRO A CA 1
ATOM 934 C C . PRO A 1 116 ? 13.425 -3.946 7.027 1.00 85.19 116 PRO A C 1
ATOM 936 O O . PRO A 1 116 ? 13.161 -5.122 7.278 1.00 85.19 116 PRO A O 1
ATOM 939 N N . HIS A 1 117 ? 14.236 -3.222 7.795 1.00 81.50 117 HIS A N 1
ATOM 940 C CA . HIS A 1 117 ? 14.918 -3.744 8.979 1.00 81.50 117 HIS A CA 1
ATOM 941 C C . HIS A 1 117 ? 14.063 -3.542 10.238 1.00 81.50 117 HIS A C 1
ATOM 943 O O . HIS A 1 117 ? 14.340 -2.682 11.073 1.00 81.50 117 HIS A O 1
ATOM 949 N N . ILE A 1 118 ? 13.005 -4.343 10.370 1.00 85.31 118 ILE A N 1
ATOM 950 C CA . ILE A 1 118 ? 12.091 -4.337 11.522 1.00 85.31 118 ILE A CA 1
ATOM 951 C C . ILE A 1 118 ? 12.119 -5.709 12.200 1.00 85.31 118 ILE A C 1
ATOM 953 O O . ILE A 1 118 ? 12.170 -6.738 11.527 1.00 85.31 118 ILE A O 1
ATOM 957 N N . VAL A 1 119 ? 12.056 -5.736 13.534 1.00 85.38 119 VAL A N 1
ATOM 958 C CA . VAL A 1 119 ? 11.891 -6.972 14.315 1.00 85.38 119 VAL A CA 1
ATOM 959 C C . VAL A 1 119 ? 10.584 -6.918 15.091 1.00 85.38 119 VAL A C 1
ATOM 961 O O . VAL A 1 119 ? 10.295 -5.923 15.749 1.00 85.38 119 VAL A O 1
ATOM 964 N N . ILE A 1 120 ? 9.829 -8.020 15.068 1.00 88.62 120 ILE A N 1
ATOM 965 C CA . ILE A 1 120 ? 8.626 -8.186 15.889 1.00 88.62 120 ILE A CA 1
ATOM 966 C C . ILE A 1 120 ? 8.956 -9.047 17.112 1.00 88.62 120 ILE A C 1
ATOM 968 O O . ILE A 1 120 ? 9.354 -10.205 16.967 1.00 88.62 120 ILE A O 1
ATOM 972 N N . LYS A 1 121 ? 8.785 -8.506 18.325 1.00 88.31 121 LYS A N 1
ATOM 973 C CA . LYS A 1 121 ? 8.913 -9.263 19.586 1.00 88.31 121 LYS A CA 1
ATOM 974 C C . LYS A 1 121 ? 7.635 -9.132 20.395 1.00 88.31 121 LYS A C 1
ATOM 976 O O . LYS A 1 121 ? 7.209 -8.028 20.691 1.00 88.31 121 LYS A O 1
ATOM 981 N N . GLN A 1 122 ? 7.025 -10.266 20.747 1.00 87.19 122 GLN A N 1
ATOM 982 C CA . GLN A 1 122 ? 5.764 -10.303 21.508 1.00 87.19 122 GLN A CA 1
ATOM 983 C C . GLN A 1 122 ? 4.648 -9.438 20.883 1.00 87.19 122 GLN A C 1
ATOM 985 O O . GLN A 1 122 ? 3.824 -8.870 21.586 1.00 87.19 122 GLN A O 1
ATOM 990 N N . GLY A 1 123 ? 4.625 -9.343 19.548 1.00 86.31 123 GLY A N 1
ATOM 991 C CA . GLY A 1 123 ? 3.669 -8.515 18.813 1.00 86.31 123 GLY A CA 1
ATOM 992 C C . GLY A 1 123 ? 4.029 -7.031 18.739 1.00 86.31 123 GLY A C 1
ATOM 993 O O . GLY A 1 123 ? 3.315 -6.286 18.081 1.00 86.31 123 GLY A O 1
ATOM 994 N N . GLU A 1 124 ? 5.131 -6.583 19.340 1.00 88.88 124 GLU A N 1
ATOM 995 C CA . GLU A 1 124 ? 5.609 -5.204 19.235 1.00 88.88 124 GLU A CA 1
ATOM 996 C C . GLU A 1 124 ? 6.641 -5.038 18.120 1.00 88.88 124 GLU A C 1
ATOM 998 O O . GLU A 1 124 ? 7.565 -5.842 17.975 1.00 88.88 124 GLU A O 1
ATOM 1003 N N . VAL A 1 125 ? 6.485 -3.957 17.354 1.00 88.81 125 VAL A N 1
ATOM 1004 C CA . VAL A 1 125 ? 7.429 -3.503 16.329 1.00 88.81 125 VAL A CA 1
ATOM 1005 C C . VAL A 1 125 ? 8.613 -2.819 17.005 1.00 88.81 125 VAL A C 1
ATOM 1007 O O . VAL A 1 125 ? 8.434 -1.824 17.713 1.00 88.81 125 VAL A O 1
ATOM 1010 N N . MET A 1 126 ? 9.821 -3.312 16.743 1.00 85.00 126 MET A N 1
ATOM 1011 C CA . MET A 1 126 ? 11.075 -2.730 17.213 1.00 85.00 126 MET A CA 1
ATOM 1012 C C . MET A 1 126 ? 12.033 -2.465 16.051 1.00 85.00 126 MET A C 1
ATOM 1014 O O . MET A 1 126 ? 12.035 -3.187 15.049 1.00 85.00 126 MET A O 1
ATOM 1018 N N . ALA A 1 127 ? 12.883 -1.450 16.214 1.00 77.31 127 ALA A N 1
ATOM 1019 C CA . ALA A 1 127 ? 14.022 -1.250 15.328 1.00 77.31 127 ALA A CA 1
ATOM 1020 C C . ALA A 1 127 ? 14.985 -2.442 15.445 1.00 77.31 127 ALA A C 1
ATOM 1022 O O . ALA A 1 127 ? 15.208 -2.976 16.538 1.00 77.31 127 ALA A O 1
ATOM 1023 N N . ASN A 1 128 ? 15.519 -2.897 14.311 1.00 70.12 128 ASN A N 1
ATOM 1024 C CA . ASN A 1 128 ? 16.566 -3.907 14.308 1.00 70.12 128 ASN A CA 1
ATOM 1025 C C . ASN A 1 128 ? 17.933 -3.225 14.457 1.00 70.12 128 ASN A C 1
ATOM 1027 O O . ASN A 1 128 ? 18.511 -2.796 13.464 1.00 70.12 128 ASN A O 1
ATOM 1031 N N . ASP A 1 129 ? 18.450 -3.139 15.682 1.00 62.84 129 ASP A N 1
ATOM 1032 C CA . ASP A 1 129 ? 19.739 -2.485 15.974 1.00 62.84 129 ASP A CA 1
ATOM 1033 C C . ASP A 1 129 ? 20.969 -3.365 15.653 1.00 62.84 129 ASP A C 1
ATOM 1035 O O . ASP A 1 129 ? 22.102 -3.010 15.984 1.00 62.84 129 ASP A O 1
ATOM 1039 N N . ASN A 1 130 ? 20.775 -4.529 15.024 1.00 55.59 130 ASN A N 1
ATOM 1040 C CA . ASN A 1 130 ? 21.876 -5.408 14.641 1.00 55.59 130 ASN A CA 1
ATOM 1041 C C . ASN A 1 130 ? 22.491 -4.938 13.315 1.00 55.59 130 ASN A C 1
ATOM 1043 O O . ASN A 1 130 ? 21.984 -5.267 12.241 1.00 55.59 130 ASN A O 1
ATOM 1047 N N . ASN A 1 131 ? 23.577 -4.173 13.438 1.00 44.03 131 ASN A N 1
ATOM 1048 C CA . ASN A 1 131 ? 24.499 -3.797 12.365 1.00 44.03 131 ASN A CA 1
ATOM 1049 C C . ASN A 1 131 ? 25.499 -4.925 12.073 1.00 44.03 131 ASN A C 1
ATOM 1051 O O . ASN A 1 131 ? 26.131 -5.402 13.046 1.00 44.03 131 ASN A O 1
#

Sequence (131 aa):
MQSVFYQPEAVVLVSKHLLNGSGSLRWIYRELAPTQSQDTGWLLFADNDNEQWNQEPNNFMPVVVATALAIEPSLQYILDLPYGTDLVFVNRNQIKGWWEPKSQTPIWLSDGTITPHIVIKQGEVMANDNN

Foldseek 3Di:
DFQLVVQQLAWAKEFVCLVVVVFAWWKKAAAQDDPDPNYLSIYTDGPPQDPVLVPDSVRIDIDGPVVVCVSPVCVVQPSQPHHGDIWTWDQDPNKTFTARPPVRHTQDIPVGPHGHQWDADPRDIDGNPDD

Radius of gyration: 14.51 Å; chains: 1; bounding box: 41×26×37 Å

Secondary structure (DSSP, 8-state):
-B-GGG-TT-EEEEEHHHHTTSS-EEEEEE-S--SSTTEEEEEEEETT--HHHHT-GGGEEEEEHHHHHHH-GGGGGTTTSPTT-EEEEEEETTEEEEEETTTTEEEEETTSS----EEEETTEEEE----

pLDDT: mean 91.89, std 8.31, range [44.03, 98.56]